Protein AF-A0A960I1A4-F1 (afdb_monomer_lite)

Secondary structure (DSSP, 8-state):
-----SS-GGGSPPHHHHHHHHHHHHHHHHHHHHHHHHHHHHHHHHHHHHHHHHHHHHHHHHHHHHHHHHHHHHHHHHH-

Foldseek 3Di:
DPPDPPDDPVPDDDPVNVVVVVVVVVVVVVVVVVVVVVVVVVVVVVVVVVVVVVVVVVVVVVVVVVVVVVVVVVVVVVVD

Structure (mmCIF, N/CA/C/O backbone):
data_AF-A0A960I1A4-F1
#
_entry.id   AF-A0A960I1A4-F1
#
loop_
_atom_site.group_PDB
_atom_site.id
_atom_site.type_symbol
_atom_site.label_atom_id
_atom_site.label_alt_id
_atom_site.label_comp_id
_atom_site.label_asym_id
_atom_site.label_entity_id
_atom_site.label_seq_id
_atom_site.pdbx_PDB_ins_code
_atom_site.Cartn_x
_atom_site.Cartn_y
_atom_site.Cartn_z
_atom_site.occupancy
_atom_site.B_iso_or_equiv
_atom_site.auth_seq_id
_atom_site.auth_comp_id
_atom_site.auth_asym_id
_atom_site.auth_atom_id
_atom_site.pdbx_PDB_model_num
ATOM 1 N N . MET A 1 1 ? -21.197 17.349 54.784 1.00 44.94 1 MET A N 1
ATOM 2 C CA . MET A 1 1 ? -21.974 17.902 53.655 1.00 44.94 1 MET A CA 1
ATOM 3 C C . MET A 1 1 ? -21.380 17.316 52.386 1.00 44.94 1 MET A C 1
ATOM 5 O O . MET A 1 1 ? -20.266 17.681 52.038 1.00 44.94 1 MET A O 1
ATOM 9 N N . ALA A 1 2 ? -22.032 16.323 51.779 1.00 60.12 2 ALA A N 1
ATOM 10 C CA . ALA A 1 2 ? -21.587 15.793 50.494 1.00 60.12 2 ALA A CA 1
ATOM 11 C C . ALA A 1 2 ? -21.787 16.894 49.441 1.00 60.12 2 ALA A C 1
ATOM 13 O O . ALA A 1 2 ? -22.913 17.342 49.233 1.00 60.12 2 ALA A O 1
ATOM 14 N N . HIS A 1 3 ? -20.698 17.378 48.844 1.00 64.19 3 HIS A N 1
ATOM 15 C CA . HIS A 1 3 ? -20.756 18.298 47.713 1.00 64.19 3 HIS A CA 1
ATOM 16 C C . HIS A 1 3 ? -21.339 17.537 46.521 1.00 64.19 3 HIS A C 1
ATOM 18 O O . HIS A 1 3 ? -20.664 16.706 45.917 1.00 64.19 3 HIS A O 1
ATOM 24 N N . LEU A 1 4 ? -22.616 17.771 46.224 1.00 62.88 4 LEU A N 1
ATOM 25 C CA . LEU A 1 4 ? -23.233 17.284 44.998 1.00 62.88 4 LEU A CA 1
ATOM 26 C C . LEU A 1 4 ? -22.686 18.122 43.829 1.00 62.88 4 LEU A C 1
ATOM 28 O O . LEU A 1 4 ? -22.694 19.353 43.929 1.00 62.88 4 LEU A O 1
ATOM 32 N N . PRO A 1 5 ? -22.182 17.499 42.750 1.00 62.97 5 PRO A N 1
ATOM 33 C CA . PRO A 1 5 ? -21.818 18.228 41.545 1.00 62.97 5 PRO A CA 1
ATOM 34 C C . PRO A 1 5 ? -23.062 18.914 40.942 1.00 62.97 5 PRO A C 1
ATOM 36 O O . PRO A 1 5 ? -24.185 18.474 41.182 1.00 62.97 5 PRO A O 1
ATOM 39 N N . PRO A 1 6 ? -22.886 19.993 40.159 1.00 69.81 6 PRO A N 1
ATOM 40 C CA . PRO A 1 6 ? -23.983 20.786 39.585 1.00 69.81 6 PRO A CA 1
ATOM 41 C C . PRO A 1 6 ? -24.855 20.039 38.552 1.00 69.81 6 PRO A C 1
ATOM 43 O O . PRO A 1 6 ? -25.836 20.601 38.076 1.00 69.81 6 PRO A O 1
ATOM 46 N N . VAL A 1 7 ? -24.513 18.791 38.219 1.00 68.75 7 VAL A N 1
ATOM 47 C CA . VAL A 1 7 ? -25.258 17.878 37.336 1.00 68.75 7 VAL A CA 1
ATOM 48 C C . VAL A 1 7 ? -25.689 16.641 38.125 1.00 68.75 7 VAL A C 1
ATOM 50 O O . VAL A 1 7 ? -25.041 16.278 39.113 1.00 68.75 7 VAL A O 1
ATOM 53 N N . GLY A 1 8 ? -26.783 15.990 37.727 1.00 72.88 8 GLY A N 1
ATOM 54 C CA . GLY A 1 8 ? -27.248 14.793 38.420 1.00 72.88 8 GLY A CA 1
ATOM 55 C C . GLY A 1 8 ? -26.198 13.683 38.342 1.00 72.88 8 GLY A C 1
ATOM 56 O O . GLY A 1 8 ? -25.570 13.488 37.309 1.00 72.88 8 GLY A O 1
ATOM 57 N N . TRP A 1 9 ? -26.027 12.894 39.407 1.00 70.56 9 TRP A N 1
ATOM 58 C CA . TRP A 1 9 ? -25.186 11.684 39.355 1.00 70.56 9 TRP A CA 1
ATOM 59 C C . TRP A 1 9 ? -25.653 10.682 38.288 1.00 70.56 9 TRP A C 1
ATOM 61 O O . TRP A 1 9 ? -24.870 9.847 37.856 1.00 70.56 9 TRP A O 1
ATOM 71 N N . ALA A 1 10 ? -26.914 10.787 37.857 1.00 70.06 10 ALA A N 1
ATOM 72 C CA . ALA A 1 10 ? -27.479 10.037 36.741 1.00 70.06 10 ALA A CA 1
ATOM 7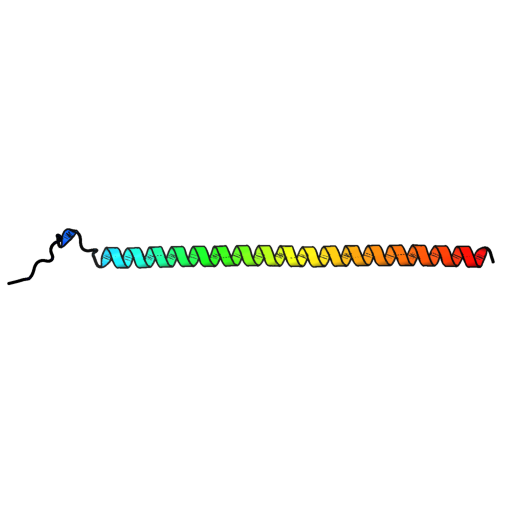3 C C . ALA A 1 10 ? -26.882 10.425 35.374 1.00 70.06 10 ALA A C 1
ATOM 75 O O . ALA A 1 10 ? -26.900 9.604 34.464 1.00 70.06 10 ALA A O 1
ATOM 76 N N . ASP A 1 11 ? -26.336 11.638 35.240 1.00 75.12 11 ASP A N 1
ATOM 77 C CA . ASP A 1 11 ? -25.724 12.134 34.000 1.00 75.12 11 ASP A CA 1
ATOM 78 C C . ASP A 1 11 ? -24.234 11.760 33.896 1.00 75.12 11 ASP A C 1
ATOM 80 O O . ASP A 1 11 ? -23.598 11.956 32.859 1.00 75.12 11 ASP A O 1
ATOM 84 N N . VAL A 1 12 ? -23.645 11.232 34.975 1.00 82.62 12 VAL A N 1
ATOM 85 C CA . VAL A 1 12 ? -22.251 10.784 34.995 1.00 82.62 12 VAL A CA 1
ATOM 86 C C . VAL A 1 12 ? -22.180 9.381 34.402 1.00 82.62 12 VAL A C 1
ATOM 88 O O . VAL A 1 12 ? -22.807 8.456 34.916 1.00 82.62 12 VAL A O 1
ATOM 91 N N . ALA A 1 13 ? -21.381 9.218 33.342 1.00 83.94 13 ALA A N 1
ATOM 92 C CA . ALA A 1 13 ? -21.148 7.923 32.710 1.00 83.94 13 ALA A CA 1
ATOM 93 C C . ALA A 1 13 ? -20.740 6.871 33.750 1.00 83.94 13 ALA A C 1
ATOM 95 O O . ALA A 1 13 ? -19.822 7.074 34.555 1.00 83.94 13 ALA A O 1
ATOM 96 N N . THR A 1 14 ? -21.429 5.736 33.729 1.00 88.69 14 THR A N 1
ATOM 97 C CA . THR A 1 14 ? -21.134 4.633 34.634 1.00 88.69 14 THR A CA 1
ATOM 98 C C . THR A 1 14 ? -19.872 3.905 34.182 1.00 88.69 14 THR A C 1
ATOM 100 O O . THR A 1 14 ? -19.432 3.991 33.033 1.00 88.69 14 THR A O 1
ATOM 103 N N . LYS A 1 15 ? -19.289 3.112 35.084 1.00 90.94 15 LYS A N 1
ATOM 104 C CA . LYS A 1 15 ? -18.172 2.229 34.728 1.00 90.94 15 LYS A CA 1
ATOM 105 C C . LYS A 1 15 ? -18.533 1.284 33.573 1.00 90.94 15 LYS A C 1
ATOM 107 O O . LYS A 1 15 ? -17.700 1.032 32.712 1.00 90.94 15 LYS A O 1
ATOM 112 N N . THR A 1 16 ? -19.778 0.811 33.527 1.00 91.31 16 THR A N 1
ATOM 113 C CA . THR A 1 16 ? -20.271 -0.060 32.454 1.00 91.31 16 THR A CA 1
ATOM 114 C C . THR A 1 16 ? -20.293 0.649 31.101 1.00 91.31 16 THR A C 1
ATOM 116 O O . THR A 1 16 ? -19.942 0.026 30.097 1.00 91.31 16 THR A O 1
ATOM 119 N N . ASP A 1 17 ? -20.639 1.938 31.071 1.00 92.75 17 ASP A N 1
ATOM 120 C CA . ASP A 1 17 ? -20.619 2.746 29.845 1.00 92.75 17 ASP A CA 1
ATOM 121 C C . ASP A 1 17 ? -19.189 2.914 29.328 1.00 92.75 17 ASP A C 1
ATOM 123 O O . ASP A 1 17 ? -18.932 2.749 28.135 1.00 92.75 17 ASP A O 1
ATOM 127 N N . LEU A 1 18 ? -18.234 3.152 30.233 1.00 94.44 18 LEU A N 1
ATOM 128 C CA . LEU A 1 18 ? -16.818 3.247 29.882 1.00 94.44 18 LEU A CA 1
ATOM 129 C C . LEU A 1 18 ? -16.261 1.909 29.369 1.00 94.44 18 LEU A C 1
ATOM 131 O O . LEU A 1 18 ? -15.602 1.882 28.331 1.00 94.44 18 LEU A O 1
ATOM 135 N N . ASP A 1 19 ? -16.580 0.795 30.036 1.00 96.00 19 ASP A N 1
ATOM 136 C CA . ASP A 1 19 ? -16.171 -0.550 29.609 1.00 96.00 19 ASP A CA 1
ATOM 137 C C . ASP A 1 19 ? -16.788 -0.924 28.249 1.00 96.00 19 ASP A C 1
ATOM 139 O O . ASP A 1 19 ? -16.221 -1.708 27.480 1.00 96.00 19 ASP A O 1
ATOM 143 N N . HIS A 1 20 ? -17.992 -0.425 27.954 1.00 96.00 20 HIS A N 1
ATOM 144 C CA . HIS A 1 20 ? -18.627 -0.596 26.651 1.00 96.00 20 HIS A CA 1
ATOM 145 C C . HIS A 1 20 ? -17.921 0.234 25.577 1.00 96.00 20 HIS A C 1
ATOM 147 O O . HIS A 1 20 ? -17.535 -0.326 24.549 1.00 96.00 20 HIS A O 1
ATOM 153 N N . LEU A 1 21 ? -17.682 1.520 25.842 1.00 96.69 21 LEU A N 1
ATOM 154 C CA . LEU A 1 21 ? -16.959 2.413 24.938 1.00 96.69 21 LEU A CA 1
ATOM 155 C C . LEU A 1 21 ? -15.555 1.889 24.626 1.00 96.69 21 LEU A C 1
ATOM 157 O O . LEU A 1 21 ? -15.182 1.858 23.457 1.00 96.69 21 LEU A O 1
ATOM 161 N N . GLU A 1 22 ? -14.803 1.398 25.618 1.00 97.25 22 GLU A N 1
ATOM 162 C CA . GLU A 1 22 ? -13.475 0.812 25.384 1.00 97.25 22 GLU A CA 1
ATOM 163 C C . GLU A 1 22 ? -13.545 -0.366 24.403 1.00 97.25 22 GLU A C 1
ATOM 165 O O . GLU A 1 22 ? -12.724 -0.479 23.489 1.00 97.25 22 GLU A O 1
ATOM 170 N N . ARG A 1 23 ? -14.538 -1.249 24.566 1.00 98.06 23 ARG A N 1
ATOM 171 C CA . ARG A 1 23 ? -14.717 -2.407 23.681 1.00 98.06 23 ARG A CA 1
ATOM 172 C C . ARG A 1 23 ? -15.064 -1.989 22.260 1.00 98.06 23 ARG A C 1
ATOM 174 O O . ARG A 1 23 ? -14.494 -2.561 21.332 1.00 98.06 23 ARG A O 1
ATOM 181 N N . VAL A 1 24 ? -15.956 -1.013 22.098 1.00 98.06 24 VAL A N 1
ATOM 182 C CA . VAL A 1 24 ? -16.339 -0.488 20.780 1.00 98.06 24 VAL A CA 1
ATOM 183 C C . VAL A 1 24 ? -15.142 0.185 20.114 1.00 98.06 24 VAL A C 1
ATOM 185 O O . VAL A 1 24 ? -14.760 -0.220 19.024 1.00 98.06 24 VAL A O 1
ATOM 188 N N . LEU A 1 25 ? -14.464 1.104 20.807 1.00 98.06 25 LEU A N 1
ATOM 189 C CA . LEU A 1 25 ? -13.267 1.787 20.301 1.00 98.06 25 LEU A CA 1
ATOM 190 C C . LEU A 1 25 ? -12.166 0.799 19.907 1.00 98.06 25 LEU A C 1
ATOM 192 O O . LEU A 1 25 ? -11.546 0.929 18.855 1.00 98.06 25 LEU A O 1
ATOM 196 N N . ARG A 1 26 ? -11.925 -0.232 20.724 1.00 98.25 26 ARG A N 1
ATOM 197 C CA . ARG A 1 26 ? -10.931 -1.263 20.407 1.00 98.25 26 ARG A CA 1
ATOM 198 C C . ARG A 1 26 ? -11.339 -2.096 19.189 1.00 98.25 26 ARG A C 1
ATOM 200 O O . ARG A 1 26 ? -10.458 -2.534 18.448 1.00 98.25 26 ARG A O 1
ATOM 207 N N . ALA A 1 27 ? -12.629 -2.366 19.009 1.00 98.19 27 ALA A N 1
ATOM 208 C CA . ALA A 1 27 ? -13.132 -3.086 17.844 1.00 98.19 27 ALA A CA 1
ATOM 209 C C . ALA A 1 27 ? -13.000 -2.239 16.570 1.00 98.19 27 ALA A C 1
ATOM 211 O O . ALA A 1 27 ? -12.433 -2.732 15.595 1.00 98.19 27 ALA A O 1
ATOM 212 N N . ASP A 1 28 ? -13.413 -0.971 16.619 1.00 98.31 28 ASP A N 1
ATOM 213 C CA . ASP A 1 28 ? -13.307 -0.028 15.501 1.00 98.31 28 ASP A CA 1
ATOM 214 C C . ASP A 1 28 ? -11.855 0.162 15.071 1.00 98.31 28 ASP A C 1
ATOM 216 O O . ASP A 1 28 ? -11.525 -0.073 13.913 1.00 98.31 28 ASP A O 1
ATOM 220 N N . LEU A 1 29 ? -10.944 0.441 16.010 1.00 98.44 29 LEU A N 1
ATOM 221 C CA . LEU A 1 29 ? -9.523 0.600 15.685 1.00 98.44 29 LEU A CA 1
ATOM 222 C C . LEU A 1 29 ? -8.924 -0.659 15.047 1.00 98.44 29 LEU A C 1
ATOM 224 O O . LEU A 1 29 ? -8.087 -0.574 14.149 1.00 98.44 29 LEU A O 1
ATOM 228 N N . ARG A 1 30 ? -9.339 -1.853 15.485 1.00 98.38 30 ARG A N 1
ATOM 229 C CA . ARG A 1 30 ? -8.892 -3.106 14.856 1.00 98.38 30 ARG A CA 1
ATOM 230 C C . ARG A 1 30 ? -9.434 -3.251 13.440 1.00 98.38 30 ARG A C 1
ATOM 232 O O . ARG A 1 30 ? -8.695 -3.725 12.577 1.00 98.38 30 ARG A O 1
ATOM 239 N N . ALA A 1 31 ? -10.690 -2.876 13.213 1.00 98.38 31 ALA A N 1
ATOM 240 C CA . ALA A 1 31 ? -11.304 -2.906 11.894 1.00 98.38 31 ALA A CA 1
ATOM 241 C C . ALA A 1 31 ? -10.625 -1.908 10.945 1.00 98.38 31 ALA A C 1
ATOM 243 O O . ALA A 1 31 ? -10.246 -2.293 9.841 1.00 98.38 31 ALA A O 1
ATOM 244 N N . GLU A 1 32 ? -10.372 -0.679 11.398 1.00 98.50 32 GLU A N 1
ATOM 245 C CA . GLU A 1 32 ? -9.660 0.342 10.624 1.00 98.50 32 GLU A CA 1
ATOM 246 C C . GLU A 1 32 ? -8.236 -0.099 10.269 1.00 98.50 32 GLU A C 1
ATOM 248 O O . GLU A 1 32 ? -7.844 -0.046 9.105 1.00 98.50 32 GLU A O 1
ATOM 253 N N . ILE A 1 33 ? -7.470 -0.624 11.233 1.00 98.44 33 ILE A N 1
ATOM 254 C CA . ILE A 1 33 ? -6.115 -1.141 10.971 1.00 98.44 33 ILE A CA 1
ATOM 255 C C . ILE A 1 33 ? -6.150 -2.303 9.969 1.00 98.44 33 ILE A C 1
ATOM 257 O O . ILE A 1 33 ? -5.276 -2.404 9.103 1.00 98.44 33 ILE A O 1
ATOM 261 N N . ALA A 1 34 ? -7.141 -3.193 10.070 1.00 98.38 34 ALA A N 1
ATOM 262 C CA . ALA A 1 34 ? -7.305 -4.289 9.121 1.00 98.38 34 ALA A CA 1
ATOM 263 C C . ALA A 1 34 ? -7.640 -3.776 7.710 1.00 98.38 34 ALA A C 1
ATOM 265 O O . ALA A 1 34 ? -7.052 -4.263 6.742 1.00 98.38 34 ALA A O 1
ATOM 266 N N . GLY A 1 35 ? -8.516 -2.772 7.608 1.00 98.44 35 GLY A N 1
ATOM 267 C CA . GLY A 1 35 ? -8.853 -2.092 6.356 1.00 98.44 35 GLY A CA 1
ATOM 268 C C . GLY A 1 35 ? -7.629 -1.446 5.711 1.00 98.44 35 GLY A C 1
ATOM 269 O O . GLY A 1 35 ? -7.269 -1.797 4.589 1.00 98.44 35 GLY A O 1
ATOM 270 N N . LEU A 1 36 ? -6.898 -0.620 6.464 1.00 98.38 36 LEU A N 1
ATOM 271 C CA . LEU A 1 36 ? -5.667 0.026 5.996 1.00 98.38 36 LEU A CA 1
ATOM 272 C C . LEU A 1 36 ? -4.617 -0.989 5.529 1.00 98.38 36 LEU A C 1
ATOM 274 O O . LEU A 1 36 ? -3.956 -0.792 4.509 1.00 98.38 36 LEU A O 1
ATOM 278 N N . ARG A 1 37 ? -4.463 -2.113 6.241 1.00 98.31 37 ARG A N 1
ATOM 279 C CA . ARG A 1 37 ? -3.536 -3.179 5.836 1.00 98.31 37 ARG A CA 1
ATOM 280 C C . ARG A 1 37 ? -3.953 -3.829 4.515 1.00 98.31 37 ARG A C 1
ATOM 282 O O . ARG A 1 37 ? -3.080 -4.149 3.706 1.00 98.31 37 ARG A O 1
ATOM 289 N N . ALA A 1 38 ? -5.251 -4.046 4.308 1.00 98.25 38 ALA A N 1
ATOM 290 C CA . ALA A 1 38 ? -5.774 -4.605 3.066 1.00 98.25 38 ALA A CA 1
ATOM 291 C C . ALA A 1 38 ? -5.560 -3.642 1.889 1.00 98.25 38 ALA A C 1
ATOM 293 O O . ALA A 1 38 ? -5.012 -4.051 0.865 1.00 98.25 38 ALA A O 1
ATOM 294 N N . GLU A 1 39 ? -5.889 -2.360 2.067 1.00 98.19 39 GLU A N 1
ATOM 295 C CA . GLU A 1 39 ? -5.668 -1.309 1.065 1.00 98.19 39 GLU A CA 1
ATOM 296 C C . GLU A 1 39 ? -4.192 -1.179 0.687 1.00 98.19 39 GLU A C 1
ATOM 298 O O . GLU A 1 39 ? -3.845 -1.110 -0.497 1.00 98.19 39 GLU A O 1
ATOM 303 N N . PHE A 1 40 ? -3.303 -1.213 1.681 1.00 97.88 40 PHE A N 1
ATOM 304 C CA . PHE A 1 40 ? -1.865 -1.184 1.451 1.00 97.88 40 PHE A CA 1
ATOM 305 C C . PHE A 1 40 ? -1.406 -2.407 0.655 1.00 97.88 40 PHE A C 1
ATOM 307 O O . PHE A 1 40 ? -0.687 -2.268 -0.332 1.00 97.88 40 PHE A O 1
ATOM 314 N N . HIS A 1 41 ? -1.845 -3.612 1.032 1.00 97.81 41 HIS A N 1
ATOM 315 C CA . HIS A 1 41 ? -1.468 -4.831 0.317 1.00 97.81 41 HIS A CA 1
ATOM 316 C C . HIS A 1 41 ? -1.951 -4.820 -1.138 1.00 97.81 41 HIS A C 1
ATOM 318 O O . HIS A 1 41 ? -1.194 -5.183 -2.038 1.00 97.81 41 HIS A O 1
ATOM 324 N N . GLN A 1 42 ? -3.179 -4.356 -1.374 1.00 97.94 42 GLN A N 1
ATOM 325 C CA . GLN A 1 42 ? -3.737 -4.215 -2.714 1.00 97.94 42 GLN A CA 1
ATOM 326 C C . GLN A 1 42 ? -2.958 -3.187 -3.542 1.00 97.94 42 GLN A C 1
ATOM 328 O O . GLN A 1 42 ? -2.572 -3.482 -4.672 1.00 97.94 42 GLN A O 1
ATOM 333 N N . SER A 1 43 ? -2.678 -2.014 -2.973 1.00 97.75 43 SER A N 1
ATOM 334 C CA . SER A 1 43 ? -1.952 -0.940 -3.660 1.00 97.75 43 SER A CA 1
ATOM 335 C C . SER A 1 43 ? -0.522 -1.358 -4.012 1.00 97.75 43 SER A C 1
ATOM 337 O O . SER A 1 43 ? -0.072 -1.154 -5.137 1.00 97.75 43 SER A O 1
ATOM 339 N N . PHE A 1 44 ? 0.180 -2.022 -3.088 1.00 97.62 44 PHE A N 1
ATOM 340 C CA . PHE A 1 44 ? 1.514 -2.572 -3.352 1.00 97.62 44 PHE A CA 1
ATOM 341 C C . PHE A 1 44 ? 1.494 -3.706 -4.378 1.00 97.62 44 PHE A C 1
ATOM 343 O O . PHE A 1 44 ? 2.410 -3.802 -5.196 1.00 97.62 44 PHE A O 1
ATOM 350 N N . GLY A 1 45 ? 0.469 -4.561 -4.345 1.00 97.88 45 GLY A N 1
ATOM 351 C CA . GLY A 1 45 ? 0.266 -5.602 -5.350 1.00 97.88 45 GLY A CA 1
ATOM 352 C C . GLY A 1 45 ? 0.117 -5.007 -6.748 1.00 97.88 45 GLY A C 1
ATOM 353 O O . GLY A 1 45 ? 0.880 -5.367 -7.643 1.00 97.88 45 GLY A O 1
ATOM 354 N N . ALA A 1 46 ? -0.784 -4.034 -6.896 1.00 97.62 46 ALA A N 1
ATOM 355 C CA . ALA A 1 46 ? -1.030 -3.341 -8.157 1.00 97.62 46 ALA A CA 1
ATOM 356 C C . ALA A 1 46 ? 0.225 -2.627 -8.685 1.00 97.62 46 ALA A C 1
ATOM 358 O O . ALA A 1 46 ? 0.593 -2.807 -9.843 1.00 97.62 46 ALA A O 1
ATOM 359 N N . PHE A 1 47 ? 0.935 -1.896 -7.821 1.00 97.75 47 PHE A N 1
ATOM 360 C CA . PHE A 1 47 ? 2.180 -1.217 -8.190 1.00 97.75 47 PHE A CA 1
ATOM 361 C C . PHE A 1 47 ? 3.259 -2.191 -8.689 1.00 97.75 47 PHE A C 1
ATOM 363 O O . PHE A 1 47 ? 3.948 -1.938 -9.678 1.00 97.75 47 PHE A O 1
ATOM 370 N N . ARG A 1 48 ? 3.407 -3.345 -8.028 1.00 97.50 48 ARG A N 1
ATOM 371 C CA . ARG A 1 48 ? 4.352 -4.379 -8.465 1.00 97.50 48 ARG A CA 1
ATOM 372 C C . ARG A 1 48 ? 3.973 -4.938 -9.839 1.00 97.50 48 ARG A C 1
ATOM 374 O O . ARG A 1 48 ? 4.855 -5.151 -10.674 1.00 97.50 48 ARG A O 1
ATOM 381 N N . ASP A 1 49 ? 2.688 -5.171 -10.076 1.00 97.81 49 ASP A N 1
ATOM 382 C CA . ASP A 1 49 ? 2.197 -5.678 -11.359 1.00 97.81 49 ASP A CA 1
ATOM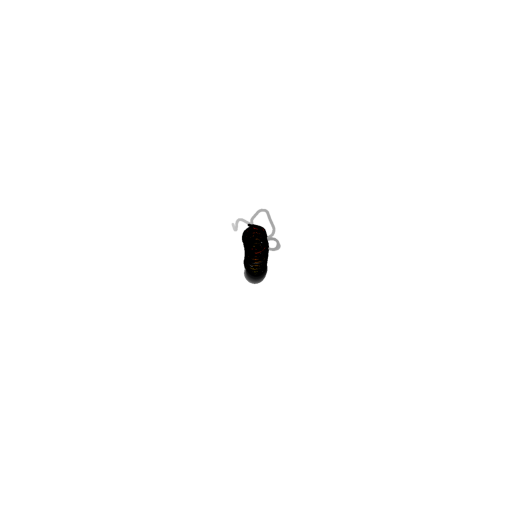 383 C C . ASP A 1 49 ? 2.424 -4.670 -12.493 1.00 97.81 49 ASP A C 1
ATOM 385 O O . ASP A 1 49 ? 2.835 -5.071 -13.589 1.00 97.81 49 ASP A O 1
ATOM 389 N N . GLU A 1 50 ? 2.253 -3.377 -12.210 1.00 97.75 50 GLU A N 1
ATOM 390 C CA . GLU A 1 50 ? 2.555 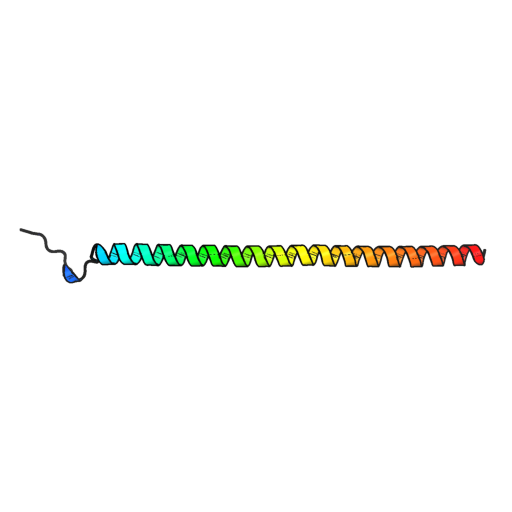-2.272 -13.124 1.00 97.75 50 GLU A CA 1
ATOM 391 C C . GLU A 1 50 ? 4.043 -2.242 -13.502 1.00 97.75 50 GLU A C 1
ATOM 393 O O . GLU A 1 50 ? 4.372 -2.316 -14.686 1.00 97.75 50 GLU A O 1
ATOM 398 N N . ILE A 1 51 ? 4.960 -2.304 -12.526 1.00 97.25 51 ILE A N 1
ATOM 399 C CA . ILE A 1 51 ? 6.409 -2.396 -12.799 1.00 97.25 51 ILE A CA 1
ATOM 400 C C . ILE A 1 51 ? 6.738 -3.599 -13.691 1.00 97.25 51 ILE A C 1
ATOM 402 O O . ILE A 1 51 ? 7.557 -3.512 -14.614 1.00 97.25 51 ILE A O 1
ATOM 406 N N . HIS A 1 52 ? 6.134 -4.757 -13.419 1.00 97.12 52 HIS A N 1
ATOM 407 C CA . HIS A 1 52 ? 6.362 -5.941 -14.240 1.00 97.12 52 HIS A CA 1
ATOM 408 C C . HIS A 1 52 ? 5.804 -5.775 -15.658 1.00 97.12 52 HIS A C 1
ATOM 410 O O . HIS A 1 52 ? 6.411 -6.279 -16.608 1.00 97.12 52 HIS A O 1
ATOM 416 N N . ALA A 1 53 ? 4.670 -5.094 -15.823 1.00 97.12 53 ALA A N 1
ATOM 417 C CA . ALA A 1 53 ? 4.102 -4.785 -17.129 1.00 97.12 53 ALA A CA 1
ATOM 418 C C . ALA A 1 53 ? 5.001 -3.834 -17.926 1.00 97.12 53 ALA A C 1
ATOM 420 O O . ALA A 1 53 ? 5.363 -4.175 -19.058 1.00 97.12 53 ALA A O 1
ATOM 421 N N . ASP A 1 54 ? 5.447 -2.742 -17.312 1.00 97.25 54 ASP A N 1
ATOM 422 C CA . ASP A 1 54 ? 6.342 -1.757 -17.921 1.00 97.25 54 ASP A CA 1
ATOM 423 C C . ASP A 1 54 ? 7.669 -2.380 -18.335 1.00 97.25 54 ASP A C 1
ATOM 425 O O . ASP A 1 54 ? 8.121 -2.212 -19.470 1.00 97.25 54 ASP A O 1
ATOM 429 N N . ARG A 1 55 ? 8.265 -3.205 -17.467 1.00 97.56 55 ARG A N 1
ATOM 430 C CA . ARG A 1 55 ? 9.502 -3.918 -17.803 1.00 97.56 55 ARG A CA 1
ATOM 431 C C . ARG A 1 55 ? 9.318 -4.831 -19.014 1.00 97.56 55 ARG A C 1
ATOM 433 O O . ARG A 1 55 ? 10.173 -4.844 -19.899 1.00 97.56 55 ARG A O 1
ATOM 440 N N . ARG A 1 56 ? 8.207 -5.575 -19.089 1.00 97.12 56 ARG A N 1
ATOM 441 C CA . ARG A 1 56 ? 7.900 -6.424 -20.256 1.00 97.12 56 ARG A CA 1
ATOM 442 C C . ARG A 1 56 ? 7.664 -5.593 -21.516 1.00 97.12 56 ARG A C 1
ATOM 444 O O . ARG A 1 56 ? 8.013 -6.046 -22.605 1.00 97.12 56 ARG A O 1
ATOM 451 N N . ALA A 1 57 ? 7.040 -4.424 -21.397 1.00 97.38 57 ALA A N 1
ATOM 452 C CA . ALA A 1 57 ? 6.821 -3.520 -22.522 1.00 97.38 57 ALA A CA 1
ATOM 453 C C . ALA A 1 57 ? 8.153 -2.958 -23.041 1.00 97.38 57 ALA A C 1
ATOM 455 O O . ALA A 1 57 ? 8.446 -3.101 -24.228 1.00 97.38 57 ALA A O 1
ATOM 456 N N . ALA A 1 58 ? 9.003 -2.446 -22.149 1.00 97.00 58 ALA A N 1
ATOM 457 C CA . ALA A 1 58 ? 10.330 -1.936 -22.485 1.00 97.00 58 ALA A CA 1
ATOM 458 C C . ALA A 1 58 ? 11.219 -3.018 -23.123 1.00 97.00 58 ALA A C 1
ATOM 460 O O . ALA A 1 58 ? 11.868 -2.777 -24.139 1.00 97.00 58 ALA A O 1
ATOM 461 N N . GLN A 1 59 ? 11.199 -4.245 -22.589 1.00 97.69 59 GLN A N 1
ATOM 462 C CA . GLN A 1 59 ? 11.921 -5.375 -23.185 1.00 97.69 59 GLN A CA 1
ATOM 463 C C . GLN A 1 59 ? 11.433 -5.693 -24.602 1.00 97.69 59 GLN A C 1
ATOM 465 O O . GLN A 1 59 ? 12.253 -5.895 -25.496 1.00 97.69 59 GLN A O 1
ATOM 470 N N . ARG A 1 60 ? 10.114 -5.712 -24.833 1.00 97.50 60 ARG A N 1
ATOM 471 C CA . ARG A 1 60 ? 9.549 -5.932 -26.174 1.00 97.50 60 ARG A CA 1
ATOM 472 C C . ARG A 1 60 ? 9.943 -4.830 -27.150 1.00 97.50 60 ARG A C 1
ATOM 474 O O . ARG A 1 60 ? 10.316 -5.140 -28.278 1.00 97.50 60 ARG A O 1
ATOM 481 N N . GLN A 1 61 ? 9.896 -3.573 -26.717 1.00 97.75 61 GLN A N 1
ATOM 482 C CA . GLN A 1 61 ? 10.322 -2.434 -27.532 1.00 97.75 61 GLN A CA 1
ATOM 483 C C . GLN A 1 61 ? 11.805 -2.534 -27.897 1.00 97.75 61 GLN A C 1
ATOM 485 O O . GLN A 1 61 ? 12.154 -2.394 -29.066 1.00 97.75 61 GLN A O 1
ATOM 490 N N . MET A 1 62 ? 12.671 -2.851 -26.931 1.00 97.94 62 MET A N 1
ATOM 491 C CA . MET A 1 62 ? 14.101 -3.034 -27.185 1.00 97.94 62 MET A CA 1
ATOM 492 C C . MET A 1 62 ? 14.359 -4.169 -28.183 1.00 97.94 62 MET A C 1
ATOM 494 O O . MET A 1 62 ? 15.121 -3.983 -29.127 1.00 97.94 62 MET A O 1
ATOM 498 N N . LEU A 1 63 ? 13.703 -5.324 -28.021 1.00 97.75 63 LEU A N 1
ATOM 499 C CA . LEU A 1 63 ? 13.820 -6.439 -28.969 1.00 97.75 63 LEU A CA 1
ATOM 500 C C . LEU A 1 63 ? 13.369 -6.039 -30.374 1.00 97.75 63 LEU A C 1
ATOM 502 O O . LEU A 1 63 ? 14.050 -6.361 -31.344 1.00 97.75 63 LEU A O 1
ATOM 506 N N . PHE A 1 64 ? 12.258 -5.312 -30.487 1.00 97.94 64 PHE A N 1
ATOM 507 C CA . PHE A 1 64 ? 11.775 -4.819 -31.771 1.00 97.94 64 PHE A CA 1
ATOM 508 C C . PHE A 1 64 ? 12.803 -3.901 -32.445 1.00 97.94 64 PHE A C 1
ATOM 510 O O . PHE A 1 64 ? 13.154 -4.125 -33.602 1.00 97.94 64 PHE A O 1
ATOM 517 N N . VAL A 1 65 ? 13.344 -2.923 -31.710 1.00 97.94 65 VAL A N 1
ATOM 518 C CA . VAL A 1 65 ? 14.383 -2.012 -32.220 1.00 97.94 65 VAL A CA 1
ATOM 519 C C . VAL A 1 65 ? 15.626 -2.784 -32.664 1.00 97.94 65 VAL A C 1
ATOM 521 O O . VAL A 1 65 ? 16.144 -2.526 -33.748 1.00 97.94 65 VAL A O 1
ATOM 524 N N . LEU A 1 66 ? 16.080 -3.762 -31.874 1.00 98.19 66 LEU A N 1
ATOM 525 C CA . LEU A 1 66 ? 17.236 -4.591 -32.223 1.00 98.19 66 LEU A CA 1
ATOM 526 C C . LEU A 1 66 ? 16.999 -5.409 -33.497 1.00 98.19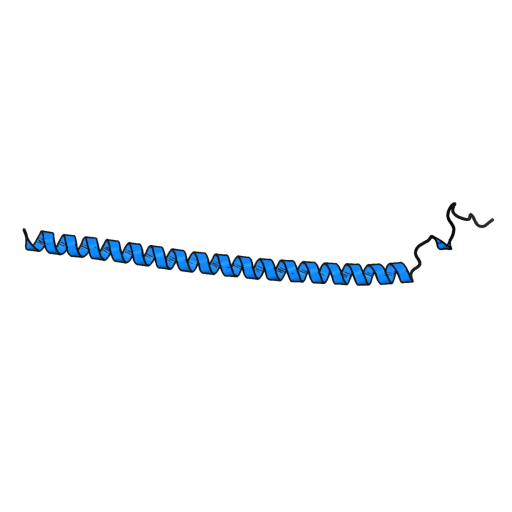 66 LEU A C 1
ATOM 528 O O . LEU A 1 66 ? 17.878 -5.458 -34.354 1.00 98.19 66 LEU A O 1
ATOM 532 N N . VAL A 1 67 ? 15.818 -6.014 -33.654 1.00 98.25 67 VAL A N 1
ATOM 533 C CA . VAL A 1 67 ? 15.461 -6.770 -34.866 1.00 98.25 67 VAL A CA 1
ATOM 534 C C . VAL A 1 67 ? 15.428 -5.852 -36.086 1.00 98.25 67 VAL A C 1
ATOM 536 O O . VAL A 1 67 ? 16.015 -6.188 -37.111 1.00 98.25 67 VAL A O 1
ATOM 539 N N . VAL A 1 68 ? 14.803 -4.677 -35.980 1.00 98.25 68 VAL A N 1
ATOM 540 C CA . VAL A 1 68 ? 14.751 -3.701 -37.081 1.00 98.25 68 VAL A CA 1
ATOM 541 C C . VAL A 1 68 ? 16.153 -3.222 -37.464 1.00 98.25 68 VAL A C 1
ATOM 543 O O . VAL A 1 68 ? 16.479 -3.176 -38.653 1.00 98.25 68 VAL A O 1
ATOM 546 N N . ALA A 1 69 ? 17.000 -2.908 -36.480 1.00 98.00 69 ALA A N 1
ATOM 547 C CA . ALA A 1 69 ? 18.382 -2.498 -36.716 1.00 98.00 69 ALA A CA 1
ATOM 548 C C . ALA A 1 69 ? 19.192 -3.614 -37.393 1.00 98.00 69 ALA A C 1
ATOM 550 O O . ALA A 1 69 ? 19.915 -3.358 -38.354 1.00 98.00 69 ALA A O 1
ATOM 551 N N . PHE A 1 70 ? 19.024 -4.859 -36.939 1.00 98.19 70 PHE A N 1
ATOM 552 C CA . PHE A 1 70 ? 19.695 -6.019 -37.515 1.00 98.19 70 PHE A CA 1
ATOM 553 C C . PHE A 1 70 ? 19.264 -6.282 -38.962 1.00 98.19 70 PHE A C 1
ATOM 555 O O . PHE A 1 70 ? 20.115 -6.440 -39.833 1.00 98.19 70 PHE A O 1
ATOM 562 N N . VAL A 1 71 ? 17.958 -6.263 -39.249 1.00 98.00 71 VAL A N 1
ATOM 563 C CA . VAL A 1 71 ? 17.438 -6.422 -40.619 1.00 98.00 71 VAL A CA 1
ATOM 564 C C . VAL A 1 71 ? 17.948 -5.304 -41.527 1.00 98.00 71 VAL A C 1
ATOM 566 O O . VAL A 1 71 ? 18.405 -5.580 -42.631 1.00 98.00 71 VAL A O 1
ATOM 569 N N . SER A 1 72 ? 17.935 -4.057 -41.053 1.00 97.31 72 SER A N 1
ATOM 570 C CA . SER A 1 72 ? 18.464 -2.913 -41.808 1.00 97.31 72 SER A CA 1
ATOM 571 C C . SER A 1 72 ? 19.949 -3.085 -42.139 1.00 97.31 72 SER A C 1
ATOM 573 O O . SER A 1 72 ? 20.358 -2.832 -43.270 1.00 97.31 72 SER A O 1
ATOM 575 N N . LEU A 1 73 ? 20.748 -3.565 -41.178 1.00 97.44 73 LEU A N 1
ATOM 576 C CA . LEU A 1 73 ? 22.168 -3.848 -41.385 1.00 97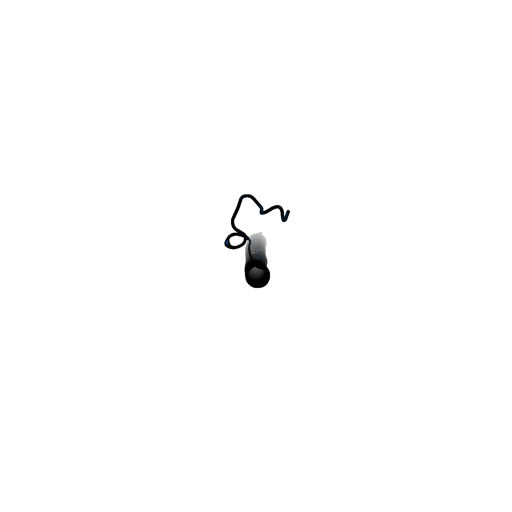.44 73 LEU A CA 1
ATOM 577 C C . LEU A 1 73 ? 22.378 -4.958 -42.423 1.00 97.44 73 LEU A C 1
ATOM 579 O O . LEU A 1 73 ? 23.209 -4.804 -43.314 1.00 97.44 73 LEU A O 1
ATOM 583 N N . LEU A 1 74 ? 21.613 -6.050 -42.339 1.00 97.50 74 LEU A N 1
ATOM 584 C CA . LEU A 1 74 ? 21.684 -7.143 -43.313 1.00 97.50 74 LEU A CA 1
ATOM 585 C C . LEU A 1 74 ? 21.346 -6.675 -44.731 1.00 97.50 74 LEU A C 1
ATOM 587 O O . LEU A 1 74 ? 22.045 -7.042 -45.672 1.00 97.50 74 LEU A O 1
ATOM 591 N N . VAL A 1 75 ? 20.304 -5.853 -44.885 1.00 97.69 75 VAL A N 1
ATOM 592 C CA . VAL A 1 75 ? 19.924 -5.282 -46.186 1.00 97.69 75 VAL A CA 1
ATOM 593 C C . VAL A 1 75 ? 21.040 -4.392 -46.725 1.00 97.69 75 VAL A C 1
ATOM 595 O O . VAL A 1 75 ? 21.428 -4.561 -47.876 1.00 97.69 75 VAL A O 1
ATOM 598 N N . ALA A 1 76 ? 21.597 -3.506 -45.893 1.00 96.62 76 ALA A N 1
ATOM 599 C CA . ALA A 1 76 ? 22.684 -2.617 -46.294 1.00 96.62 76 ALA A CA 1
ATOM 600 C C . ALA A 1 76 ? 23.911 -3.395 -46.801 1.00 96.62 76 ALA A C 1
ATOM 602 O O . ALA A 1 76 ? 24.437 -3.062 -47.860 1.00 96.62 76 ALA A O 1
ATOM 603 N N . VAL A 1 77 ? 24.307 -4.459 -46.088 1.00 96.19 77 VAL A N 1
ATOM 604 C CA . VAL A 1 77 ? 25.416 -5.352 -46.475 1.00 96.19 77 VAL A CA 1
ATOM 605 C C . VAL A 1 77 ? 25.109 -6.138 -47.754 1.00 96.19 77 VAL A C 1
ATOM 607 O O . VAL A 1 77 ? 26.009 -6.394 -48.542 1.00 96.19 77 VAL A O 1
ATOM 610 N N . ALA A 1 78 ? 23.856 -6.530 -47.987 1.00 95.81 78 ALA A N 1
ATOM 611 C CA . ALA A 1 78 ? 23.479 -7.236 -49.213 1.00 95.81 78 ALA A CA 1
ATOM 612 C C . ALA A 1 78 ? 23.476 -6.324 -50.455 1.00 95.81 78 ALA A C 1
ATOM 614 O O . ALA A 1 78 ? 23.603 -6.817 -51.574 1.00 95.81 78 ALA A O 1
ATOM 615 N N . THR A 1 79 ? 23.294 -5.013 -50.268 1.00 94.81 79 THR A N 1
ATOM 616 C CA . THR A 1 79 ? 23.292 -4.009 -51.348 1.00 94.81 79 THR A CA 1
ATOM 617 C C . THR A 1 79 ? 24.640 -3.321 -51.589 1.00 94.81 79 THR A C 1
ATOM 619 O O . THR A 1 79 ? 24.751 -2.591 -52.574 1.00 94.81 79 THR A O 1
ATOM 622 N N . SER A 1 80 ? 25.627 -3.510 -50.705 1.00 85.19 80 SER A N 1
ATOM 623 C CA . SER A 1 80 ? 27.003 -2.999 -50.843 1.00 85.19 80 SER A CA 1
ATOM 624 C C . SER A 1 80 ? 27.888 -3.949 -51.637 1.00 85.19 80 SER A C 1
ATOM 626 O O . SER A 1 80 ? 28.643 -3.456 -52.501 1.00 85.19 80 SER A O 1
#

pLDDT: mean 92.36, std 11.46, range [44.94, 98.5]

Sequence (80 aa):
MAHLPPVGWADVATKTDLDHLERVLRADLR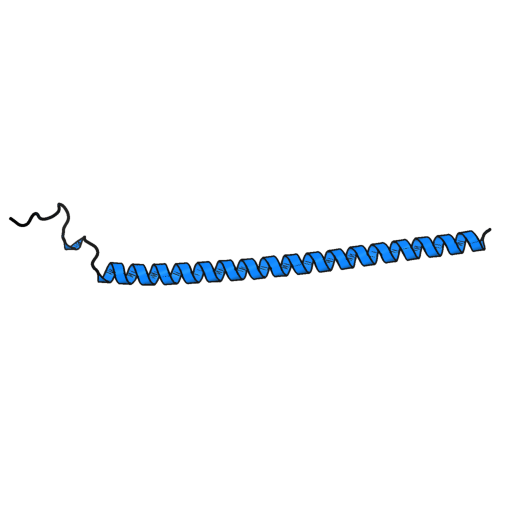AEIAGLRAEFHQSFGAFRDEIHADRRAAQRQMLFVLVVAFVSLLVAVATS

Radius of gyration: 34.26 Å; chains: 1; bounding box: 54×28×105 Å